Protein AF-A0A127SSX6-F1 (afdb_monomer)

Secondary structure (DSSP, 8-state):
-HHHHHHHHHHHHS-TTS--EETT--SHHHHHHHHHTT--EE--SHHHHHHHTT-EEEEPTT-SSHHHHHHSTT--EEEE-

pLDDT: mean 93.69, std 6.2, range [59.62, 98.19]

Foldseek 3Di:
DVVLVVLLVVLVVDDLVDAAEDEADDDPLRVVSSVVSRHDHYDHCVQVVCVVVVWHKDFDVQLPDPVSVVPPVRRGIDTDD

Sequence (81 aa):
ELRMDVLKMAADAMPDHKIKYAMGLGRPEEIVQCVQMGYSLFDCVIPTREARHQRLYVFADGCETPDGVRRADGKFYRFHY

Solvent-accessible surface area (backbone atoms only — not comparable to full-atom values): 4807 Å² total; per-residue (Å²): 110,72,71,60,56,51,51,42,54,51,39,72,73,45,67,86,94,50,90,34,70,43,80,72,49,56,53,72,70,54,47,55,54,37,44,76,51,60,36,76,43,72,43,53,64,55,70,63,54,35,44,76,67,57,34,39,84,39,60,26,92,73,22,86,41,75,68,29,37,70,69,42,80,81,66,36,57,42,74,47,115

Radius of gyration: 14.29 Å; Cα contacts (8 Å, |Δi|>4): 91; chains: 1; bounding box: 30×24×38 Å

Mean predicted aligned error: 3.55 Å

Nearest PDB structures (foldseek):
  2nso-assembly1_A-2  TM=9.551E-01  e=5.516E-04  Zymomonas mobilis
  2nqz-assembly1_A-2  TM=9.539E-01  e=9.514E-04  Zymomonas mobilis
  6h7c-assembly1_A-2  TM=7.670E-01  e=3.923E-04  Zymomonas mobilis subsp. mobilis ZM4 = ATCC 31821
  4q8m-assembly1_A-2  TM=7.654E-01  e=5.516E-04  Zymomonas mobilis subsp. mobilis ZM4 = ATCC 31821
  4e2v-assembly1_A-2  TM=7.678E-01  e=1.641E-03  Zymomonas mobilis

Structure (mmCIF, N/CA/C/O backbone):
data_AF-A0A127SSX6-F1
#
_entry.id   AF-A0A127SSX6-F1
#
loop_
_atom_site.group_PDB
_atom_site.id
_atom_site.type_symbol
_atom_site.label_atom_id
_atom_site.label_alt_id
_atom_site.label_comp_id
_atom_site.label_asym_id
_atom_site.label_entity_id
_atom_site.label_seq_id
_atom_site.pdbx_PDB_ins_code
_atom_site.Cartn_x
_atom_site.Cartn_y
_atom_site.Cartn_z
_atom_site.occupancy
_atom_site.B_iso_or_equiv
_atom_site.auth_seq_id
_atom_site.auth_comp_id
_atom_site.auth_asym_id
_atom_site.auth_atom_id
_atom_site.pdbx_PDB_model_num
ATOM 1 N N . GLU A 1 1 ? 1.398 -16.462 7.887 1.00 59.62 1 GLU A N 1
ATOM 2 C CA . GLU A 1 1 ? 0.207 -16.392 8.757 1.00 59.62 1 GLU A CA 1
ATOM 3 C C . GLU A 1 1 ? 0.456 -15.486 9.957 1.00 59.62 1 GLU A C 1
ATOM 5 O O . GLU A 1 1 ? 0.014 -14.349 9.885 1.00 59.62 1 GLU A O 1
ATOM 10 N N . LEU A 1 2 ? 1.327 -15.855 10.907 1.00 75.38 2 LEU A N 1
ATOM 11 C CA . LEU A 1 2 ? 1.577 -15.111 12.162 1.00 75.38 2 LEU A CA 1
ATOM 12 C C . LEU A 1 2 ? 1.694 -13.572 12.054 1.00 75.38 2 LEU A C 1
ATOM 14 O O . LEU A 1 2 ? 1.191 -12.846 12.901 1.00 75.38 2 LEU A O 1
ATOM 18 N N . ARG A 1 3 ? 2.358 -13.046 11.016 1.00 84.00 3 ARG A N 1
ATOM 19 C CA . ARG A 1 3 ? 2.567 -11.595 10.859 1.00 84.00 3 ARG A CA 1
ATOM 20 C C . ARG A 1 3 ? 1.266 -10.809 10.648 1.00 84.00 3 ARG A C 1
ATOM 22 O O . ARG A 1 3 ? 1.151 -9.710 11.174 1.00 84.00 3 ARG A O 1
ATOM 29 N N . MET A 1 4 ? 0.319 -11.340 9.871 1.00 88.88 4 MET A N 1
ATOM 30 C CA . MET A 1 4 ? -0.947 -10.637 9.605 1.00 88.88 4 MET A CA 1
ATOM 31 C C . MET A 1 4 ? -1.890 -10.716 10.801 1.00 88.88 4 MET A C 1
ATOM 33 O O . MET A 1 4 ? -2.559 -9.735 11.113 1.00 88.88 4 MET A O 1
ATOM 37 N N . ASP A 1 5 ? -1.856 -11.829 11.530 1.00 93.81 5 ASP A N 1
ATOM 38 C CA . ASP A 1 5 ? -2.639 -12.001 12.754 1.00 93.81 5 ASP A CA 1
ATOM 39 C C . ASP A 1 5 ? -2.200 -11.007 13.840 1.00 93.81 5 ASP A C 1
ATOM 41 O O . ASP A 1 5 ? -3.034 -10.384 14.497 1.00 93.81 5 ASP A O 1
ATOM 45 N N . VAL A 1 6 ? -0.887 -10.782 13.977 1.00 95.25 6 VAL A N 1
ATOM 46 C CA . VAL A 1 6 ? -0.332 -9.786 14.909 1.00 95.25 6 VAL A CA 1
ATOM 47 C C . VAL A 1 6 ? -0.720 -8.360 14.511 1.00 95.25 6 VAL A C 1
ATOM 49 O O . VAL A 1 6 ? -1.093 -7.573 15.379 1.00 95.25 6 VAL A O 1
ATOM 52 N N . LEU A 1 7 ? -0.673 -8.018 13.218 1.00 95.06 7 LEU A N 1
ATOM 53 C CA . LEU A 1 7 ? -1.107 -6.698 12.737 1.00 95.06 7 LEU A CA 1
ATOM 54 C C . LEU A 1 7 ? -2.591 -6.463 13.014 1.00 95.06 7 LEU A C 1
ATOM 56 O O . LEU A 1 7 ? -2.963 -5.389 13.481 1.00 95.06 7 LEU A O 1
ATOM 60 N N . LYS A 1 8 ? -3.434 -7.476 12.797 1.00 96.56 8 LYS A N 1
ATOM 61 C CA . LYS A 1 8 ? -4.856 -7.378 13.116 1.00 96.56 8 LYS A CA 1
ATOM 62 C C . LYS A 1 8 ? -5.094 -7.199 14.618 1.00 96.56 8 LYS A C 1
ATOM 64 O O . LYS A 1 8 ? -5.829 -6.295 15.001 1.00 96.56 8 LYS A O 1
ATOM 69 N N . MET A 1 9 ? -4.438 -7.994 15.462 1.00 96.94 9 MET A N 1
ATOM 70 C CA . MET A 1 9 ? -4.541 -7.851 16.918 1.00 96.94 9 MET A CA 1
ATOM 71 C C . MET A 1 9 ? -4.108 -6.453 17.383 1.00 96.94 9 MET A C 1
ATOM 73 O O . MET A 1 9 ? -4.780 -5.838 18.209 1.00 96.94 9 MET A O 1
ATOM 77 N N . ALA A 1 10 ? -3.007 -5.929 16.834 1.00 95.94 10 ALA A N 1
ATOM 78 C CA . ALA A 1 10 ? -2.547 -4.579 17.137 1.00 95.94 10 ALA A CA 1
ATOM 79 C C . ALA A 1 10 ? -3.563 -3.521 16.684 1.00 95.94 10 ALA A C 1
ATOM 81 O O . ALA A 1 10 ? -3.850 -2.588 17.433 1.00 95.94 10 ALA A O 1
ATOM 82 N N . ALA A 1 11 ? -4.129 -3.668 15.484 1.00 96.44 11 ALA A N 1
ATOM 83 C CA . ALA A 1 11 ? -5.145 -2.762 14.964 1.00 96.44 11 ALA A CA 1
ATOM 84 C C . ALA A 1 11 ? -6.418 -2.734 15.817 1.00 96.44 11 ALA A C 1
ATOM 86 O O . ALA A 1 11 ? -6.944 -1.645 16.060 1.00 96.44 11 ALA A O 1
ATOM 87 N N . ASP A 1 12 ? -6.869 -3.898 16.292 1.00 96.94 12 ASP A N 1
ATOM 88 C CA . ASP A 1 12 ? -8.048 -4.048 17.154 1.00 96.94 12 ASP A CA 1
ATOM 89 C C . ASP A 1 12 ? -7.811 -3.455 18.562 1.00 96.94 12 ASP A C 1
ATOM 91 O O . ASP A 1 12 ? -8.746 -3.003 19.218 1.00 96.94 12 ASP A O 1
ATOM 95 N N . ALA A 1 13 ? -6.556 -3.413 19.026 1.00 97.31 13 ALA A N 1
ATOM 96 C CA . ALA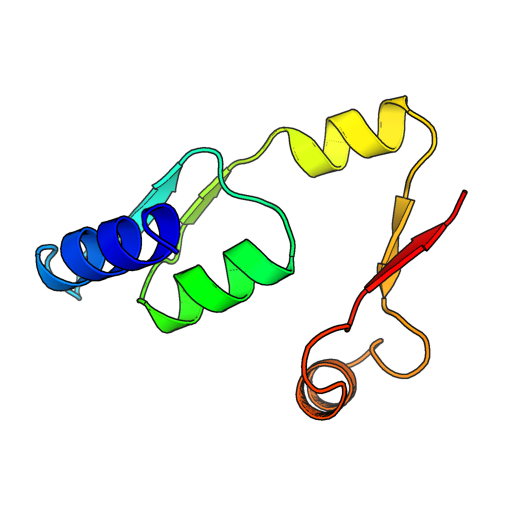 A 1 13 ? -6.181 -2.824 20.314 1.00 97.31 13 ALA A CA 1
ATOM 97 C C . ALA A 1 13 ? -5.992 -1.291 20.276 1.00 97.31 13 ALA A C 1
ATOM 99 O O . ALA A 1 13 ? -5.865 -0.658 21.327 1.00 97.31 13 ALA A O 1
ATOM 100 N N . MET A 1 14 ? -5.941 -0.680 19.087 1.00 96.69 14 MET A N 1
ATOM 101 C CA 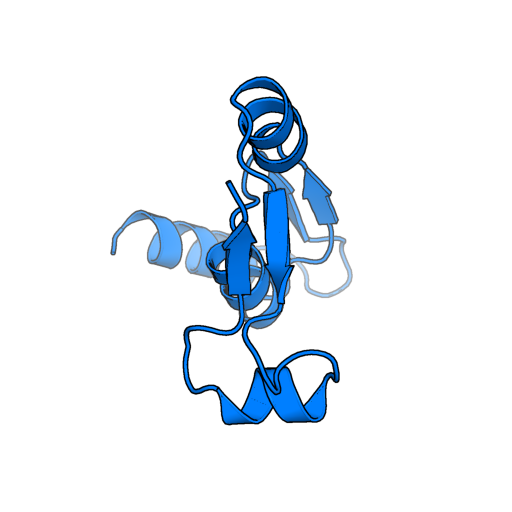. MET A 1 14 ? -5.744 0.762 18.912 1.00 96.69 14 MET A CA 1
ATOM 102 C C . MET A 1 14 ? -7.080 1.504 18.739 1.00 96.69 14 MET A C 1
ATOM 104 O O . MET A 1 14 ? -7.960 1.007 18.039 1.00 96.69 14 MET A O 1
ATOM 108 N N . PRO A 1 15 ? -7.234 2.733 19.273 1.00 96.88 15 PRO A N 1
ATOM 109 C CA . PRO A 1 15 ? -8.446 3.524 19.063 1.00 96.88 15 PRO A CA 1
ATOM 110 C C . PRO A 1 15 ? -8.686 3.849 17.583 1.00 96.88 15 PRO A C 1
ATOM 112 O O . PRO A 1 15 ? -7.792 4.351 16.902 1.00 96.88 15 PRO A O 1
ATOM 115 N N . ASP A 1 16 ? -9.917 3.664 17.106 1.00 94.19 16 ASP A N 1
ATOM 116 C CA . ASP A 1 16 ? -10.259 3.836 15.682 1.00 94.19 16 ASP A CA 1
ATOM 117 C C . ASP A 1 16 ? -10.145 5.273 15.165 1.00 94.19 16 ASP A C 1
ATOM 119 O O . ASP A 1 16 ? -9.942 5.501 13.978 1.00 94.19 16 ASP A O 1
ATOM 123 N N . HIS A 1 17 ? -10.231 6.261 16.055 1.00 95.12 17 HIS A N 1
ATOM 124 C CA . HIS A 1 17 ? -10.109 7.677 15.701 1.00 95.12 17 HIS A CA 1
ATOM 125 C C . HIS A 1 17 ? -8.648 8.156 15.590 1.00 95.12 17 HIS A C 1
ATOM 127 O O . HIS A 1 17 ? -8.403 9.341 15.353 1.00 95.12 17 HIS A O 1
ATOM 133 N N . LYS A 1 18 ? -7.667 7.276 15.822 1.00 96.75 18 LYS A N 1
ATOM 134 C CA . LYS A 1 18 ? -6.236 7.584 15.714 1.00 96.75 18 LYS A CA 1
ATOM 135 C C . LYS A 1 18 ? -5.665 7.004 14.423 1.00 96.75 18 LYS A C 1
ATOM 137 O O . LYS A 1 18 ? -6.122 5.984 13.922 1.00 96.75 18 LYS A O 1
ATOM 142 N N . ILE A 1 19 ? -4.621 7.650 13.906 1.00 97.31 19 ILE A N 1
ATOM 143 C CA . ILE A 1 19 ? -3.867 7.133 12.761 1.00 97.31 19 ILE A CA 1
ATOM 144 C C . ILE A 1 19 ? -3.174 5.838 13.187 1.0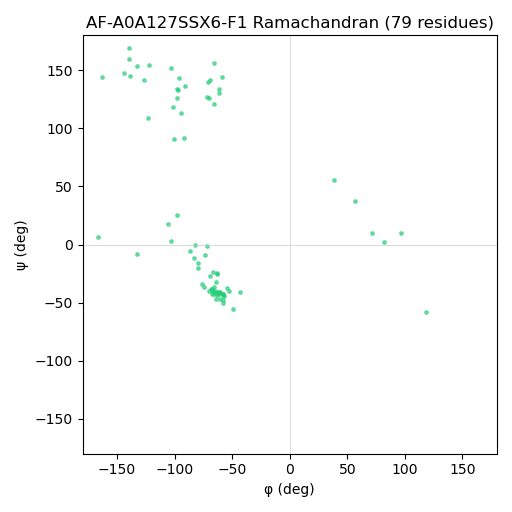0 97.31 19 ILE A C 1
ATOM 146 O O . ILE A 1 19 ? -2.356 5.843 14.108 1.00 97.31 19 ILE A O 1
ATOM 150 N N . LYS A 1 20 ? -3.482 4.741 12.494 1.00 97.75 20 LYS A N 1
ATOM 151 C CA . LYS A 1 20 ? -2.804 3.454 12.652 1.00 97.75 20 LYS A CA 1
ATOM 152 C C . LYS A 1 20 ? -1.698 3.383 11.593 1.00 97.75 20 LYS A C 1
ATOM 154 O O . LYS A 1 20 ? -1.975 3.380 10.392 1.00 97.75 20 LYS A O 1
ATOM 159 N N . TYR A 1 21 ? -0.443 3.381 12.039 1.00 97.44 21 TYR A N 1
ATOM 160 C CA . TYR A 1 21 ? 0.748 3.421 11.184 1.00 97.44 21 TYR A CA 1
ATOM 161 C C . TYR A 1 21 ? 1.368 2.025 11.039 1.00 97.44 21 TYR A C 1
ATOM 163 O O . TYR A 1 21 ? 1.790 1.416 12.021 1.00 97.44 21 TYR A O 1
ATOM 171 N N . ALA A 1 22 ? 1.413 1.518 9.808 1.00 96.69 22 ALA A N 1
ATOM 172 C CA . ALA A 1 22 ? 2.031 0.249 9.449 1.00 96.69 22 ALA A CA 1
ATOM 173 C C . ALA A 1 22 ? 3.496 0.475 9.041 1.00 96.69 22 ALA A C 1
ATOM 175 O O . ALA A 1 22 ? 3.803 0.750 7.879 1.00 96.69 22 ALA A O 1
ATOM 176 N N . MET A 1 23 ? 4.395 0.374 10.021 1.00 95.94 23 MET A N 1
ATOM 177 C CA . MET A 1 23 ? 5.821 0.658 9.840 1.00 95.94 23 MET A CA 1
ATOM 178 C C . MET A 1 23 ? 6.533 -0.417 9.012 1.00 95.94 23 MET A C 1
ATOM 180 O O . MET A 1 23 ? 6.489 -1.601 9.356 1.00 95.94 23 MET A O 1
ATOM 184 N N . GLY A 1 24 ? 7.234 -0.010 7.952 1.00 95.38 24 GLY A N 1
ATOM 185 C CA . GLY A 1 24 ? 8.086 -0.889 7.141 1.00 95.38 24 GLY A CA 1
ATOM 186 C C . GLY A 1 24 ? 7.350 -1.898 6.247 1.00 95.38 24 GLY A C 1
ATOM 187 O O . GLY A 1 24 ? 7.993 -2.777 5.664 1.00 95.38 24 GLY A O 1
ATOM 188 N N . LEU A 1 25 ? 6.026 -1.787 6.112 1.00 94.62 25 LEU A N 1
ATOM 189 C CA . LEU A 1 25 ? 5.194 -2.605 5.223 1.00 94.62 25 LEU A CA 1
ATOM 190 C C . LEU A 1 25 ? 4.930 -1.849 3.923 1.00 94.62 25 LEU A C 1
ATOM 192 O O . LEU A 1 25 ? 4.567 -0.675 3.943 1.00 94.62 25 LEU A O 1
ATOM 196 N N . GLY A 1 26 ? 5.090 -2.514 2.778 1.00 92.88 26 GLY A N 1
ATOM 197 C CA . GLY A 1 26 ? 4.955 -1.793 1.512 1.00 92.88 26 GLY A CA 1
ATOM 198 C C . GLY A 1 26 ? 4.826 -2.609 0.246 1.00 92.88 26 GLY A C 1
ATOM 199 O O . GLY A 1 26 ? 4.833 -2.011 -0.830 1.00 92.88 26 GLY A O 1
ATOM 200 N N . ARG A 1 27 ? 4.703 -3.939 0.319 1.00 93.94 27 ARG A N 1
ATOM 201 C CA . ARG A 1 27 ? 4.247 -4.665 -0.870 1.00 93.94 27 ARG A CA 1
ATOM 202 C C . ARG A 1 27 ? 2.776 -4.328 -1.129 1.00 93.94 27 ARG A C 1
ATOM 204 O O . ARG A 1 27 ? 2.028 -4.200 -0.155 1.00 93.94 27 ARG A O 1
ATOM 211 N N . PRO A 1 28 ? 2.342 -4.180 -2.393 1.00 94.12 28 PRO A N 1
ATOM 212 C CA . PRO A 1 28 ? 0.976 -3.756 -2.691 1.00 94.12 28 PRO A CA 1
ATOM 213 C C . PRO A 1 28 ? -0.102 -4.607 -1.999 1.00 94.12 28 PRO A C 1
ATOM 215 O O . PRO A 1 28 ? -1.062 -4.056 -1.464 1.00 94.12 28 PRO A O 1
ATOM 218 N N . GLU A 1 29 ? 0.076 -5.927 -1.926 1.00 91.56 29 GLU A N 1
ATOM 219 C CA . GLU A 1 29 ? -0.841 -6.843 -1.241 1.00 91.56 29 GLU A CA 1
ATOM 220 C C . GLU A 1 29 ? -0.891 -6.625 0.281 1.00 91.56 29 GLU A C 1
ATOM 222 O O . GLU A 1 29 ? -1.960 -6.710 0.885 1.00 91.56 29 GLU A O 1
ATOM 227 N N . GLU A 1 30 ? 0.243 -6.287 0.903 1.00 93.25 30 GLU A N 1
ATOM 228 C CA . GLU A 1 30 ? 0.319 -6.012 2.342 1.00 93.25 30 GLU A CA 1
ATOM 229 C C . GLU A 1 30 ? -0.392 -4.702 2.682 1.00 93.25 30 GLU A C 1
ATOM 231 O O . GLU A 1 30 ? -1.104 -4.636 3.682 1.00 93.25 30 GLU A O 1
ATOM 236 N N . ILE A 1 31 ? -0.234 -3.675 1.838 1.00 94.94 31 ILE A N 1
ATOM 237 C CA . ILE A 1 31 ? -0.918 -2.388 2.010 1.00 94.94 31 ILE A CA 1
ATOM 238 C C . ILE A 1 31 ? -2.435 -2.604 1.972 1.00 94.94 31 I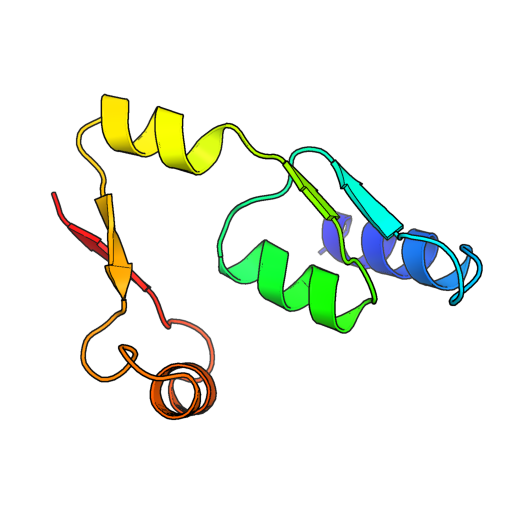LE A C 1
ATOM 240 O O . ILE A 1 31 ? -3.130 -2.134 2.870 1.00 94.94 31 ILE A O 1
ATOM 244 N N . VAL A 1 32 ? -2.951 -3.363 0.996 1.00 92.81 32 VAL A N 1
ATOM 245 C CA . VAL A 1 32 ? -4.392 -3.669 0.894 1.00 92.81 32 VAL A CA 1
ATOM 246 C C . VAL A 1 32 ? -4.904 -4.370 2.155 1.00 92.81 32 VAL A C 1
ATOM 248 O O . VAL A 1 32 ? -5.908 -3.942 2.726 1.00 92.81 32 VAL A O 1
ATOM 251 N N . GLN A 1 33 ? -4.198 -5.399 2.630 1.00 93.19 33 GLN A N 1
ATOM 252 C CA . GLN A 1 33 ? -4.568 -6.126 3.851 1.00 93.19 33 GLN A CA 1
ATOM 253 C C . GLN A 1 33 ? -4.560 -5.218 5.089 1.00 93.19 33 GLN A C 1
ATOM 255 O O . GLN A 1 33 ? -5.484 -5.257 5.897 1.00 93.19 33 GLN A O 1
ATOM 260 N N . CYS A 1 34 ? -3.553 -4.356 5.229 1.00 95.94 34 CYS A N 1
ATOM 261 C CA . CYS A 1 34 ? -3.460 -3.434 6.358 1.00 95.94 34 CYS A CA 1
ATOM 262 C C . CYS A 1 34 ? -4.563 -2.365 6.319 1.00 95.94 34 CYS A C 1
ATOM 264 O O . CYS A 1 34 ? -5.136 -2.041 7.359 1.00 95.94 34 CYS A O 1
ATOM 266 N N . VAL A 1 35 ? -4.913 -1.852 5.136 1.00 95.44 35 VAL A N 1
ATOM 267 C CA . VAL A 1 35 ? -6.050 -0.930 4.979 1.00 95.44 35 VAL A CA 1
ATOM 268 C C . VAL A 1 35 ? -7.355 -1.598 5.422 1.00 95.44 35 VAL A C 1
ATOM 270 O O . VAL A 1 35 ? -8.139 -0.975 6.133 1.00 95.44 35 VAL A O 1
ATOM 273 N N . GLN A 1 36 ? -7.565 -2.880 5.100 1.00 94.00 36 GLN A N 1
ATOM 274 C CA . GLN A 1 36 ? -8.728 -3.648 5.578 1.00 94.00 36 GLN A CA 1
ATOM 275 C C . GLN A 1 36 ? -8.753 -3.821 7.108 1.00 94.00 36 GLN A C 1
ATOM 277 O O . GLN A 1 36 ? -9.825 -3.975 7.687 1.00 94.00 36 GLN A O 1
ATOM 282 N N . MET A 1 37 ? -7.594 -3.763 7.769 1.00 96.12 37 MET A N 1
ATOM 283 C CA . MET A 1 37 ? -7.465 -3.777 9.233 1.00 96.12 37 MET A CA 1
ATOM 284 C C . MET A 1 37 ? -7.580 -2.372 9.861 1.00 96.12 37 MET A C 1
ATOM 286 O O . MET A 1 37 ? -7.588 -2.247 11.083 1.00 96.12 37 MET A O 1
ATOM 290 N N . GLY A 1 38 ? -7.664 -1.305 9.057 1.00 96.50 38 GLY A N 1
ATOM 291 C CA . GLY A 1 38 ? -7.789 0.081 9.523 1.00 96.50 38 GLY A CA 1
ATOM 292 C C . GLY A 1 38 ? -6.479 0.874 9.602 1.00 96.50 38 GLY A C 1
ATOM 293 O O . GLY A 1 38 ? -6.476 1.977 10.148 1.00 96.50 38 GLY A O 1
ATOM 294 N N . TYR A 1 39 ? -5.368 0.356 9.070 1.00 97.75 39 TYR A N 1
ATOM 295 C CA . TYR A 1 39 ? -4.136 1.136 8.905 1.00 97.75 39 TYR A CA 1
ATOM 296 C C . TYR A 1 39 ? -4.284 2.187 7.803 1.00 97.75 39 TYR A C 1
ATOM 298 O O . TYR A 1 39 ? -4.861 1.924 6.749 1.00 97.75 39 TYR A O 1
ATOM 306 N N . SER A 1 40 ? -3.734 3.378 8.036 1.00 97.06 40 SER A N 1
ATOM 307 C CA . SER A 1 40 ? -3.888 4.533 7.140 1.00 97.06 40 SER A CA 1
ATOM 308 C C . SER A 1 40 ? -2.588 5.266 6.814 1.00 97.06 40 SER A C 1
ATOM 310 O O . SER A 1 40 ? -2.580 6.118 5.928 1.00 97.06 40 SER A O 1
ATOM 312 N N .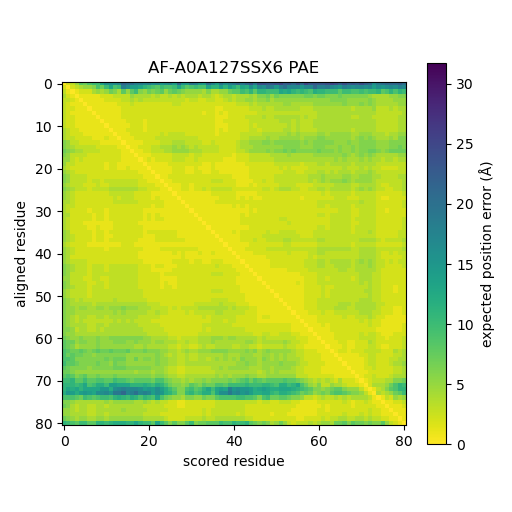 LEU A 1 41 ? -1.481 4.924 7.477 1.00 97.69 41 LEU A N 1
ATOM 313 C CA . LEU A 1 41 ? -0.152 5.461 7.188 1.00 97.69 41 LEU A CA 1
ATOM 314 C C . LEU A 1 41 ? 0.836 4.315 6.965 1.00 97.69 41 LEU A C 1
ATOM 316 O O . LEU A 1 41 ? 0.768 3.302 7.662 1.00 97.69 41 LEU A O 1
ATOM 320 N N . PHE A 1 42 ? 1.751 4.489 6.010 1.00 97.94 42 PHE A N 1
ATOM 321 C CA . PHE A 1 42 ? 2.698 3.467 5.564 1.00 97.94 42 PHE A CA 1
ATOM 322 C C . PHE A 1 42 ? 4.042 4.097 5.210 1.00 97.94 42 PHE A C 1
ATOM 324 O O . PHE A 1 42 ? 4.093 5.206 4.675 1.00 97.94 42 PHE A O 1
ATOM 331 N N . ASP A 1 43 ? 5.119 3.3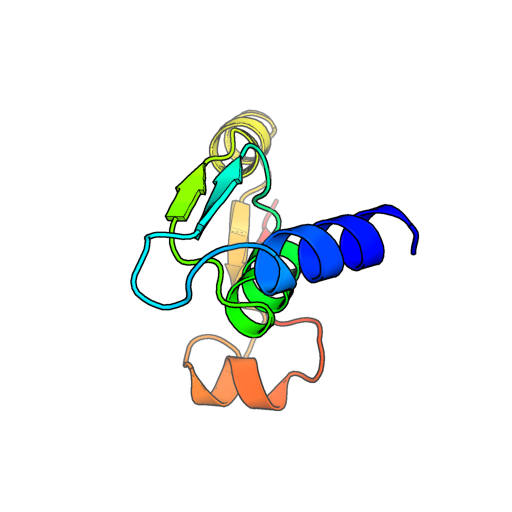56 5.435 1.00 97.69 43 ASP A N 1
ATOM 332 C CA . ASP A 1 43 ? 6.442 3.653 4.898 1.00 97.69 43 ASP A CA 1
ATOM 333 C C . ASP A 1 43 ? 7.108 2.356 4.436 1.00 97.69 43 ASP A C 1
ATOM 335 O O . ASP A 1 43 ? 6.922 1.291 5.028 1.00 97.69 43 ASP A O 1
ATOM 339 N N . CYS A 1 44 ? 7.892 2.431 3.361 1.00 97.38 44 CYS A N 1
ATOM 340 C CA . CYS A 1 44 ? 8.666 1.285 2.924 1.00 97.38 44 CYS A CA 1
ATOM 341 C C . CYS A 1 44 ? 9.793 1.666 1.965 1.00 97.38 44 CYS A C 1
ATOM 343 O O . CYS A 1 44 ? 9.630 2.494 1.069 1.00 97.38 44 CYS A O 1
ATOM 345 N N . VAL A 1 45 ? 10.925 0.971 2.082 1.00 97.94 45 VAL A N 1
ATOM 346 C CA . VAL A 1 45 ? 12.046 1.090 1.137 1.00 97.94 45 VAL A CA 1
ATOM 347 C C . VAL A 1 45 ? 11.839 0.289 -0.148 1.00 97.94 45 VAL A C 1
ATOM 349 O O . VAL A 1 45 ? 12.562 0.509 -1.118 1.00 97.94 45 VAL A O 1
ATOM 352 N N . ILE A 1 46 ? 10.886 -0.651 -0.166 1.00 96.94 46 ILE A N 1
ATOM 353 C CA . ILE A 1 46 ? 10.651 -1.575 -1.283 1.00 96.94 46 ILE A CA 1
ATOM 354 C C . ILE A 1 46 ? 10.563 -0.847 -2.633 1.00 96.94 46 ILE A C 1
ATOM 356 O O . ILE A 1 46 ? 11.380 -1.175 -3.487 1.00 96.94 46 ILE A O 1
ATOM 360 N N . PRO A 1 47 ? 9.695 0.159 -2.859 1.00 96.88 47 PRO A N 1
ATOM 361 C CA . PRO A 1 47 ? 9.563 0.759 -4.190 1.00 96.88 47 PRO A CA 1
ATOM 362 C C . PRO A 1 47 ? 10.885 1.333 -4.724 1.00 96.88 47 PRO A C 1
ATOM 364 O O . PRO A 1 47 ? 11.246 1.091 -5.874 1.00 96.88 47 PRO A O 1
ATOM 367 N N . THR A 1 48 ? 11.667 2.018 -3.882 1.00 97.75 48 THR A N 1
ATOM 368 C CA . THR A 1 48 ? 12.957 2.587 -4.313 1.00 97.75 48 THR A CA 1
ATOM 369 C C . THR A 1 48 ? 14.047 1.525 -4.467 1.00 97.75 48 THR A C 1
ATOM 371 O O . THR A 1 48 ? 14.879 1.623 -5.369 1.00 97.75 48 THR A O 1
ATOM 374 N N . ARG A 1 49 ? 14.069 0.499 -3.607 1.00 98.00 49 ARG A N 1
ATOM 375 C CA . ARG A 1 49 ? 15.030 -0.611 -3.690 1.00 98.00 49 ARG A CA 1
ATOM 376 C C . ARG A 1 49 ? 14.805 -1.459 -4.936 1.00 98.00 49 ARG A C 1
ATOM 378 O O . ARG A 1 49 ? 15.774 -1.888 -5.551 1.00 98.00 49 ARG A O 1
ATOM 385 N N . GLU A 1 50 ? 13.554 -1.721 -5.288 1.00 97.44 50 GLU A N 1
ATOM 386 C CA . GLU A 1 50 ? 13.193 -2.504 -6.471 1.00 97.44 50 GLU A CA 1
ATOM 387 C C . GLU A 1 50 ? 13.558 -1.743 -7.751 1.00 97.44 50 GLU A C 1
ATOM 389 O O . GLU A 1 50 ? 14.230 -2.308 -8.612 1.00 97.44 50 GLU A O 1
ATOM 394 N N . ALA A 1 51 ? 13.286 -0.433 -7.808 1.00 97.44 51 ALA A N 1
ATOM 395 C CA . ALA A 1 51 ? 13.702 0.415 -8.925 1.00 97.44 51 ALA A CA 1
ATOM 396 C C . ALA A 1 51 ? 15.230 0.414 -9.143 1.00 97.44 51 ALA A C 1
ATOM 398 O O . ALA A 1 51 ? 15.689 0.272 -10.275 1.00 97.44 51 ALA A O 1
ATOM 399 N N . ARG A 1 52 ? 16.038 0.492 -8.069 1.00 98.19 52 ARG A N 1
ATOM 400 C CA . ARG A 1 52 ? 17.513 0.387 -8.166 1.00 98.19 52 ARG A CA 1
ATOM 401 C C . ARG A 1 52 ? 17.997 -0.973 -8.678 1.00 98.19 52 ARG A C 1
ATOM 403 O O . ARG A 1 52 ? 19.086 -1.050 -9.232 1.00 98.19 52 ARG A O 1
ATOM 410 N N . HIS A 1 53 ? 17.196 -2.021 -8.508 1.00 97.75 53 HIS A N 1
ATOM 411 C CA . HIS A 1 53 ? 17.448 -3.355 -9.055 1.00 97.75 53 HIS A CA 1
ATOM 412 C C . HIS A 1 53 ? 16.687 -3.604 -10.367 1.00 97.75 53 HIS A C 1
ATOM 414 O O . HIS A 1 53 ? 16.383 -4.755 -10.669 1.00 97.75 53 HIS A O 1
ATOM 420 N N . GLN A 1 54 ? 16.352 -2.544 -11.113 1.00 97.38 54 GLN A N 1
ATOM 421 C CA . GLN A 1 54 ? 15.698 -2.622 -12.425 1.00 97.38 54 GLN A CA 1
ATOM 422 C C . GLN A 1 54 ? 14.368 -3.396 -12.401 1.00 97.38 54 GLN A C 1
ATOM 424 O O . GLN A 1 54 ? 14.050 -4.149 -13.314 1.00 97.38 54 GLN A O 1
ATOM 429 N N . ARG A 1 55 ? 13.585 -3.234 -11.328 1.00 97.50 55 ARG A N 1
ATOM 430 C CA . ARG A 1 55 ? 12.242 -3.813 -11.198 1.00 97.50 55 ARG A CA 1
ATOM 431 C C . ARG A 1 55 ? 11.231 -2.709 -10.935 1.00 97.50 55 ARG A C 1
ATOM 433 O O . ARG A 1 55 ? 11.197 -2.133 -9.846 1.00 97.50 55 ARG A O 1
ATOM 440 N N . LEU A 1 56 ? 10.405 -2.420 -11.934 1.00 96.94 56 LEU A N 1
ATOM 441 C CA . LEU A 1 56 ? 9.359 -1.406 -11.848 1.00 96.94 56 LEU A CA 1
ATOM 442 C C . LEU A 1 56 ? 8.012 -2.060 -11.532 1.00 96.94 56 LEU A C 1
ATOM 444 O O . LEU A 1 56 ? 7.567 -2.949 -12.253 1.00 96.94 56 LEU A O 1
ATOM 448 N N . TYR A 1 57 ? 7.343 -1.594 -10.478 1.00 96.56 57 TYR A N 1
ATOM 449 C CA . TYR A 1 57 ? 5.946 -1.943 -10.228 1.00 96.56 57 TYR A CA 1
ATOM 450 C C . TYR A 1 57 ? 5.056 -1.276 -11.277 1.00 96.56 57 TYR A C 1
ATOM 452 O O . TYR A 1 57 ? 5.086 -0.056 -11.430 1.00 96.56 57 TYR A O 1
ATOM 460 N N . VAL A 1 58 ? 4.237 -2.068 -11.960 1.00 95.94 58 VAL A N 1
ATOM 461 C CA . VAL A 1 58 ? 3.194 -1.584 -12.870 1.00 95.94 58 VAL A CA 1
ATOM 462 C C . VAL A 1 58 ? 1.892 -2.321 -12.581 1.00 95.94 58 VAL A C 1
ATOM 464 O O . VAL A 1 58 ? 1.910 -3.449 -12.078 1.00 95.94 58 VAL A O 1
ATOM 467 N N . PHE A 1 59 ? 0.754 -1.701 -12.891 1.00 96.00 59 PHE A N 1
ATOM 468 C CA . PHE A 1 59 ? -0.523 -2.408 -12.839 1.00 96.00 59 PHE A CA 1
ATOM 469 C C . PHE A 1 59 ? -0.495 -3.610 -13.788 1.00 96.00 59 PHE A C 1
ATOM 471 O O . PHE A 1 59 ? 0.145 -3.579 -14.842 1.00 96.00 59 PHE A O 1
ATOM 478 N N . ALA A 1 60 ? -1.147 -4.695 -13.375 1.00 95.19 60 ALA A N 1
ATOM 479 C CA . ALA A 1 60 ? -1.431 -5.789 -14.289 1.00 95.19 60 ALA A CA 1
ATOM 480 C C . ALA A 1 60 ? -2.408 -5.301 -15.368 1.00 95.19 60 ALA A C 1
ATOM 482 O O . ALA A 1 60 ? -3.146 -4.339 -15.153 1.00 95.19 60 ALA A O 1
ATOM 483 N N . ASP A 1 61 ? -2.406 -5.958 -16.522 1.00 93.62 61 ASP A N 1
ATOM 484 C CA . ASP A 1 61 ? -3.236 -5.531 -17.643 1.00 93.62 61 ASP A CA 1
ATOM 485 C C . ASP A 1 61 ? -4.724 -5.604 -17.238 1.00 93.62 61 ASP A C 1
ATOM 487 O O . ASP A 1 61 ? -5.178 -6.593 -16.651 1.00 93.62 61 ASP A O 1
ATOM 491 N N . GLY A 1 62 ? -5.476 -4.529 -17.484 1.00 93.62 62 GLY A N 1
ATOM 492 C CA . GLY A 1 62 ? -6.868 -4.392 -17.042 1.00 93.62 62 GLY A CA 1
ATOM 493 C C . GLY A 1 62 ? -7.044 -3.944 -15.582 1.00 93.62 62 GLY A C 1
ATOM 494 O O . GLY A 1 62 ? -8.183 -3.843 -15.115 1.00 93.62 62 GLY A O 1
ATOM 495 N N . CYS A 1 63 ? -5.952 -3.667 -14.857 1.00 95.56 63 CYS A N 1
ATOM 496 C CA . CYS A 1 63 ? -5.948 -3.168 -13.474 1.00 95.56 63 CYS A CA 1
ATOM 497 C C . CYS A 1 63 ? -5.582 -1.679 -13.364 1.00 95.56 63 CYS A C 1
ATOM 499 O O . CYS A 1 63 ? -5.256 -1.203 -12.281 1.00 95.56 63 CYS A O 1
ATOM 501 N N . GLU A 1 64 ? -5.651 -0.916 -14.453 1.00 93.06 64 GLU A N 1
ATOM 502 C CA . GLU A 1 64 ? -5.281 0.509 -14.490 1.00 93.06 64 GLU A CA 1
ATOM 503 C C . GLU A 1 64 ? -6.314 1.408 -13.787 1.00 93.06 64 GLU A C 1
ATOM 505 O O . GLU A 1 64 ? -6.091 2.600 -13.582 1.00 93.06 64 GLU A O 1
ATOM 510 N N . THR A 1 65 ? -7.459 0.836 -13.412 1.00 93.94 65 THR A N 1
ATOM 511 C CA . THR A 1 65 ? -8.564 1.520 -12.737 1.00 93.94 65 THR A CA 1
ATOM 512 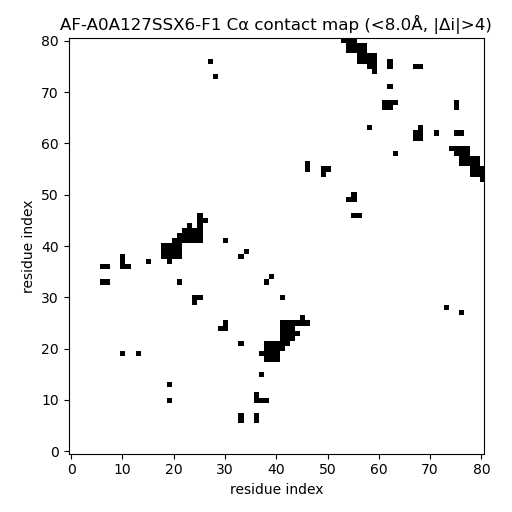C C . THR A 1 65 ? -8.887 0.844 -11.405 1.00 93.94 65 THR A C 1
ATOM 514 O O . THR A 1 65 ? -8.686 -0.367 -11.270 1.00 93.94 65 THR A O 1
ATOM 517 N N . PRO A 1 66 ? -9.471 1.568 -10.431 1.00 90.44 66 PRO A N 1
ATOM 518 C CA . PRO A 1 66 ? -9.913 0.969 -9.173 1.00 90.44 66 PRO A CA 1
ATOM 519 C C . PRO A 1 66 ? -10.865 -0.224 -9.353 1.00 90.44 66 PRO A C 1
ATOM 521 O O . PRO A 1 66 ? -10.770 -1.198 -8.610 1.00 90.44 66 PRO A O 1
ATOM 524 N N . ASP A 1 67 ? -11.763 -0.179 -10.343 1.00 92.56 67 ASP A N 1
ATOM 525 C CA . ASP A 1 67 ? -12.641 -1.312 -10.663 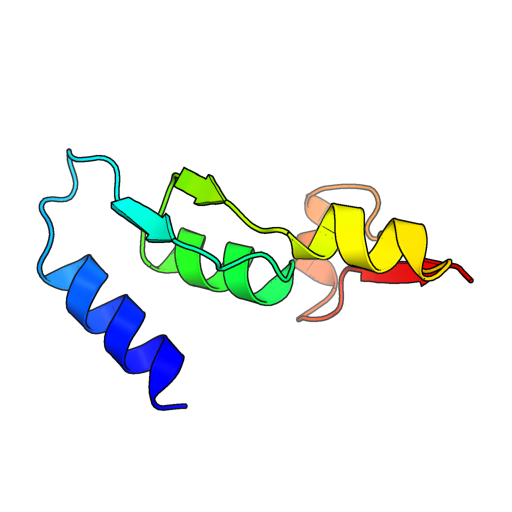1.00 92.56 67 ASP A CA 1
ATOM 526 C C . ASP A 1 67 ? -11.873 -2.501 -11.241 1.00 92.56 67 ASP A C 1
ATOM 528 O O . ASP A 1 67 ? -12.175 -3.645 -10.907 1.00 92.56 67 ASP A O 1
ATOM 532 N N . GLY A 1 68 ? -10.864 -2.240 -12.074 1.00 91.88 68 GLY A N 1
ATOM 533 C CA . GLY A 1 68 ? -9.950 -3.263 -12.577 1.00 91.88 68 GLY A CA 1
ATOM 534 C C . GLY A 1 68 ? -9.236 -4.000 -11.445 1.00 91.88 68 GLY A C 1
ATOM 535 O O . GLY A 1 68 ? -9.315 -5.223 -11.360 1.00 91.88 68 GLY A O 1
ATOM 536 N N . VAL A 1 69 ? -8.646 -3.246 -10.512 1.00 90.69 69 VAL A N 1
ATOM 537 C CA . VAL A 1 69 ? -7.980 -3.792 -9.317 1.00 90.69 69 VAL A CA 1
ATOM 538 C C . VAL A 1 69 ? -8.934 -4.649 -8.480 1.00 90.69 69 VAL A C 1
ATOM 540 O O . VAL A 1 69 ? -8.566 -5.747 -8.069 1.00 90.69 69 VAL A O 1
ATOM 543 N N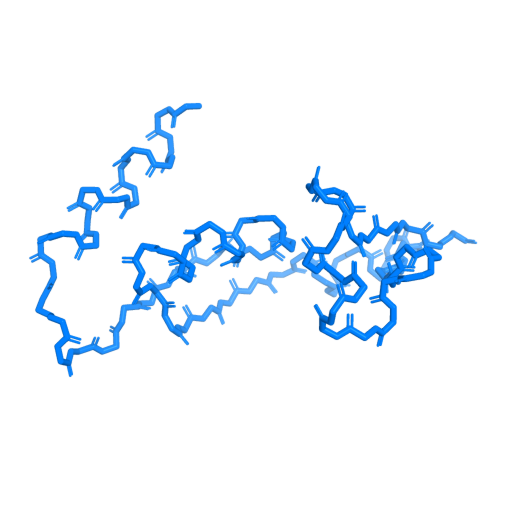 . ARG A 1 70 ? -10.171 -4.184 -8.250 1.00 87.81 70 ARG A N 1
ATOM 544 C CA . ARG A 1 70 ? -11.177 -4.927 -7.468 1.00 87.81 70 ARG A CA 1
ATOM 545 C C . ARG A 1 70 ? -11.604 -6.245 -8.118 1.00 87.81 70 ARG A C 1
ATOM 547 O O . ARG A 1 70 ? -11.926 -7.182 -7.397 1.00 87.81 70 ARG A O 1
ATOM 554 N N . ARG A 1 71 ? -11.618 -6.325 -9.453 1.00 88.06 71 ARG A N 1
ATOM 555 C CA . ARG A 1 71 ? -11.987 -7.545 -10.196 1.00 88.06 71 ARG A CA 1
ATOM 556 C C . ARG A 1 71 ? -10.865 -8.580 -10.285 1.00 88.06 71 ARG A C 1
ATOM 558 O O . ARG A 1 71 ? -11.158 -9.737 -10.555 1.00 88.06 71 ARG A O 1
ATOM 565 N N . ALA A 1 72 ? -9.610 -8.183 -10.083 1.00 80.81 72 ALA A N 1
ATOM 566 C CA . ALA A 1 72 ? -8.434 -9.021 -10.333 1.00 80.81 72 ALA A CA 1
ATOM 567 C C . ALA A 1 72 ? -8.216 -10.175 -9.330 1.00 80.81 72 ALA A C 1
ATOM 569 O O . ALA A 1 72 ? -7.241 -10.907 -9.476 1.00 80.81 72 ALA A O 1
ATOM 570 N N . ASP A 1 73 ? -9.073 -10.306 -8.309 1.00 74.62 73 ASP A N 1
ATOM 571 C CA . ASP A 1 73 ? -9.049 -11.346 -7.265 1.00 74.62 73 ASP A CA 1
ATOM 572 C C . ASP A 1 73 ? -7.632 -11.725 -6.784 1.00 74.62 73 ASP A C 1
ATOM 574 O O . ASP A 1 73 ? -7.175 -12.864 -6.856 1.00 74.62 73 ASP A O 1
ATOM 578 N N . GLY A 1 74 ? -6.885 -10.710 -6.339 1.00 75.00 74 GLY A N 1
ATOM 579 C CA . GLY A 1 74 ? -5.588 -10.872 -5.682 1.00 75.00 74 GLY A CA 1
ATOM 580 C C . GLY A 1 74 ? -4.418 -10.226 -6.418 1.00 75.00 74 GLY A C 1
ATOM 581 O O . GLY A 1 74 ? -3.744 -9.371 -5.842 1.00 75.00 74 GLY A O 1
ATOM 582 N N . LYS A 1 75 ? -4.147 -10.590 -7.679 1.00 87.81 75 LYS A N 1
ATOM 583 C CA . LYS A 1 75 ? -2.934 -10.121 -8.382 1.00 87.81 75 LYS A CA 1
ATOM 584 C C . LYS A 1 75 ? -3.229 -8.957 -9.330 1.00 87.81 75 LYS A C 1
ATOM 586 O O . LYS A 1 75 ? -3.486 -9.151 -10.510 1.00 87.81 75 LYS A O 1
ATOM 591 N N . PHE A 1 76 ? -3.114 -7.737 -8.812 1.00 95.12 76 PHE A N 1
ATOM 592 C CA . PHE A 1 76 ? -3.410 -6.493 -9.540 1.00 95.12 76 PHE A CA 1
ATOM 593 C C . PHE A 1 76 ? -2.170 -5.726 -10.029 1.00 95.12 76 PHE A C 1
ATOM 595 O O . PHE A 1 76 ? -2.284 -4.638 -10.596 1.00 95.12 76 PHE A O 1
ATOM 602 N N . TYR A 1 77 ? -0.971 -6.269 -9.812 1.00 95.25 77 TYR A N 1
ATOM 603 C CA . TYR A 1 77 ? 0.282 -5.663 -10.251 1.00 95.25 77 TYR A CA 1
ATOM 604 C C . TYR A 1 77 ? 1.255 -6.714 -10.795 1.00 95.25 77 TYR A C 1
ATOM 606 O O . TYR A 1 77 ? 1.159 -7.913 -10.502 1.00 95.25 77 TYR A O 1
ATOM 614 N N . ARG A 1 78 ? 2.221 -6.250 -11.585 1.00 95.38 78 ARG A N 1
ATOM 615 C CA . ARG A 1 78 ? 3.349 -7.036 -12.090 1.00 95.38 78 ARG A CA 1
ATOM 616 C C . ARG A 1 78 ? 4.632 -6.214 -12.054 1.00 95.38 78 ARG A C 1
ATOM 618 O O . ARG A 1 78 ? 4.603 -5.003 -11.844 1.00 95.38 78 ARG A O 1
ATOM 625 N N . PHE A 1 79 ? 5.755 -6.888 -12.270 1.00 96.06 79 PHE A N 1
ATOM 626 C CA . PHE A 1 79 ? 7.019 -6.215 -12.527 1.00 96.06 79 PHE A CA 1
ATOM 627 C C . PHE A 1 79 ? 7.204 -6.016 -14.026 1.00 96.06 79 PHE A C 1
ATOM 629 O O . PHE A 1 79 ? 6.940 -6.918 -14.823 1.00 96.06 79 PHE A O 1
ATOM 636 N N . HIS A 1 80 ? 7.650 -4.825 -14.394 1.00 95.50 80 HIS A N 1
ATOM 637 C CA . HIS A 1 80 ? 8.326 -4.585 -15.654 1.00 95.50 80 HIS A CA 1
ATOM 638 C C . HIS A 1 80 ? 9.835 -4.608 -15.385 1.00 95.50 80 HIS A C 1
ATOM 640 O O . HIS A 1 80 ? 10.290 -4.026 -14.393 1.00 95.50 80 HIS A O 1
ATOM 646 N N . TYR A 1 81 ? 10.555 -5.340 -16.230 1.00 91.38 81 TYR A N 1
ATOM 647 C CA . TYR A 1 81 ? 12.005 -5.514 -16.199 1.00 91.38 81 TYR A CA 1
ATOM 648 C C . TYR A 1 81 ? 12.601 -4.810 -17.412 1.00 91.38 81 TYR A C 1
ATOM 650 O O . TYR A 1 81 ? 11.958 -4.916 -18.485 1.00 91.38 81 TYR A O 1
#